Protein AF-M7ZVC8-F1 (afdb_monomer_lite)

pLDDT: mean 71.66, std 10.81, range [39.72, 91.25]

Secondary structure (DSSP, 8-state):
-HHHHHHHHHHHHHHHHHHHHTTHHHHHHHHHHH-TT-HHHHHHHHHHHHHHHHHHHHHHHHHHHHT-HHHHHHHHHHHHHHHHHHHHHH--S---HHHHHHHHHHHHHHHHHHHHHHHHHHHHHHHHHHHHHS--

Organism: Triticum urartu (NCBI:txid4572)

InterPro domains:
  IPR030182 Purine permease, plant [PF16913] (1-122)
  IPR030182 Purine permease, plant [PTHR31376] (1-127)

Sequence (136 aa):
MEMQLVMGFFATAFCTVGMIVNNDFQAISREAQTFELGEARYYTVLVWSAILWQFFFLGAVGVIFCVHTLFAGILIAVFIPVTEVLAVIFLHEKFTSEKGVALALSLWGLASYSYGEYSEAKAAKKKAALDAQASD

Structure (mmCIF, N/CA/C/O backbone):
data_AF-M7ZVC8-F1
#
_entry.id   AF-M7ZVC8-F1
#
loop_
_atom_site.group_PDB
_atom_site.id
_atom_site.type_symbol
_atom_site.label_atom_id
_atom_site.label_alt_id
_atom_site.label_comp_id
_atom_site.label_asym_id
_atom_site.label_entity_id
_atom_site.label_seq_id
_atom_site.pdbx_PDB_ins_code
_atom_site.Cartn_x
_atom_site.Cartn_y
_atom_site.Cartn_z
_atom_site.occupancy
_atom_site.B_iso_or_equiv
_atom_site.auth_seq_id
_atom_site.auth_comp_id
_atom_site.auth_asym_id
_atom_site.auth_atom_id
_atom_site.pdbx_PDB_model_num
ATOM 1 N N . MET A 1 1 ? -4.789 -1.266 -20.939 1.00 59.31 1 MET A N 1
ATOM 2 C CA . MET A 1 1 ? -5.986 -0.879 -20.157 1.00 59.31 1 MET A CA 1
ATOM 3 C C . MET A 1 1 ? -6.979 -2.027 -20.011 1.00 59.31 1 MET A C 1
ATOM 5 O O . MET A 1 1 ? -7.371 -2.298 -18.888 1.00 59.31 1 MET A O 1
ATOM 9 N N . GLU A 1 2 ? -7.323 -2.751 -21.080 1.00 68.31 2 GLU A N 1
ATOM 10 C CA . GLU A 1 2 ? -8.286 -3.870 -21.018 1.00 68.31 2 GLU A CA 1
ATOM 11 C C . GLU A 1 2 ? -7.890 -4.973 -20.022 1.00 68.31 2 GLU A C 1
ATOM 13 O O . GLU A 1 2 ? -8.674 -5.310 -19.145 1.00 68.31 2 GLU A O 1
ATOM 18 N N . MET A 1 3 ? -6.640 -5.448 -20.061 1.00 74.31 3 MET A N 1
ATOM 19 C CA . MET A 1 3 ? -6.129 -6.468 -19.124 1.00 74.31 3 MET A CA 1
ATOM 20 C C . MET A 1 3 ? -6.247 -6.057 -17.647 1.00 74.31 3 MET A C 1
ATOM 22 O O . MET A 1 3 ? -6.524 -6.887 -16.788 1.00 74.31 3 MET A O 1
ATOM 26 N N . GLN A 1 4 ? -6.071 -4.770 -17.343 1.00 68.19 4 GLN A N 1
ATOM 27 C CA . GLN A 1 4 ? -6.145 -4.270 -15.975 1.00 68.19 4 GLN A CA 1
ATOM 28 C C . GLN A 1 4 ? -7.581 -4.050 -15.505 1.00 68.19 4 GLN A C 1
ATOM 30 O O . GLN A 1 4 ? -7.874 -4.256 -14.331 1.00 68.19 4 GLN A O 1
ATOM 35 N N . LEU A 1 5 ? -8.480 -3.668 -16.415 1.00 78.12 5 LEU A N 1
ATOM 36 C CA . LEU A 1 5 ? -9.910 -3.595 -16.129 1.00 78.12 5 LEU A CA 1
ATOM 37 C C . LEU A 1 5 ? -10.446 -5.000 -15.836 1.00 78.12 5 LEU A C 1
ATOM 39 O O . LEU A 1 5 ? -11.116 -5.201 -14.831 1.00 78.12 5 LEU A O 1
ATOM 43 N N . VAL A 1 6 ? -10.065 -5.985 -16.652 1.00 83.25 6 VAL A N 1
ATOM 44 C CA . VAL A 1 6 ? -10.426 -7.392 -16.448 1.00 83.25 6 VAL A CA 1
ATOM 45 C C . VAL A 1 6 ? -9.874 -7.911 -15.118 1.00 83.25 6 VAL A C 1
ATOM 47 O O . VAL A 1 6 ? -10.638 -8.421 -14.303 1.00 83.25 6 VAL A O 1
ATOM 50 N N . MET A 1 7 ? -8.578 -7.723 -14.848 1.00 80.06 7 MET A N 1
ATOM 51 C CA . MET A 1 7 ? -7.969 -8.118 -13.572 1.00 80.06 7 MET A CA 1
ATOM 52 C C . MET A 1 7 ? -8.652 -7.434 -12.381 1.00 80.06 7 MET A C 1
ATOM 54 O O . MET A 1 7 ? -8.973 -8.101 -11.402 1.00 80.06 7 MET A O 1
ATOM 58 N N . GLY A 1 8 ? -8.912 -6.127 -12.477 1.00 82.44 8 GLY A N 1
ATOM 59 C CA . GLY A 1 8 ? -9.605 -5.362 -11.445 1.00 82.44 8 GLY A CA 1
ATOM 60 C C . GLY A 1 8 ? -11.021 -5.875 -11.202 1.00 82.44 8 GLY A C 1
ATOM 61 O O . GLY A 1 8 ? -11.395 -6.087 -10.058 1.00 82.44 8 GLY A O 1
ATOM 62 N N . PHE A 1 9 ? -11.778 -6.164 -12.260 1.00 85.44 9 PHE A N 1
ATOM 63 C CA . PHE A 1 9 ? -13.134 -6.700 -12.160 1.00 85.44 9 PHE A CA 1
ATOM 64 C C . PHE A 1 9 ? -13.164 -8.061 -11.458 1.00 85.44 9 PHE A C 1
ATOM 66 O O . PHE A 1 9 ? -13.937 -8.251 -10.519 1.00 85.44 9 PHE A O 1
ATOM 73 N N . PHE A 1 10 ? -12.299 -8.992 -11.869 1.00 88.94 10 PHE A N 1
ATOM 74 C CA . PHE A 1 10 ? -12.209 -10.306 -11.231 1.00 88.94 10 PHE A CA 1
ATOM 75 C C . PHE A 1 10 ? -11.721 -10.211 -9.785 1.00 88.94 10 PHE A C 1
ATOM 77 O O . PHE A 1 10 ? -12.271 -10.890 -8.920 1.00 88.94 10 PHE A O 1
ATOM 84 N N . ALA A 1 11 ? -10.742 -9.348 -9.504 1.00 84.50 11 ALA A N 1
ATOM 85 C CA . ALA A 1 11 ? -10.269 -9.101 -8.148 1.00 84.50 11 ALA A CA 1
ATOM 86 C C . ALA A 1 11 ? -11.381 -8.519 -7.266 1.00 84.50 11 ALA A C 1
ATOM 88 O O . ALA A 1 11 ? -11.604 -9.017 -6.169 1.00 84.50 11 ALA A O 1
ATOM 89 N N . THR A 1 12 ? -12.131 -7.525 -7.751 1.00 86.31 12 THR A N 1
ATOM 90 C CA . THR A 1 12 ? -13.274 -6.963 -7.022 1.00 86.31 12 THR A CA 1
ATOM 91 C C . THR A 1 12 ? -14.336 -8.024 -6.780 1.00 86.31 12 THR A C 1
ATOM 93 O O . THR A 1 12 ? -14.755 -8.182 -5.641 1.00 86.31 12 THR A O 1
ATOM 96 N N . ALA A 1 13 ? -14.725 -8.797 -7.797 1.00 90.31 13 ALA A N 1
ATOM 97 C CA . ALA A 1 13 ? -15.706 -9.867 -7.639 1.00 90.31 13 ALA A CA 1
ATOM 98 C C . ALA A 1 13 ? -15.252 -10.903 -6.598 1.00 90.31 13 ALA A C 1
ATOM 100 O O . ALA A 1 13 ? -16.025 -11.270 -5.715 1.00 90.31 13 ALA A O 1
ATOM 101 N N . PHE A 1 14 ? -13.988 -11.325 -6.653 1.00 91.25 14 PHE A N 1
ATOM 102 C CA . PHE A 1 14 ? -13.409 -12.254 -5.687 1.00 91.25 14 PHE A CA 1
ATOM 103 C C . PHE A 1 14 ? -13.395 -11.676 -4.267 1.00 91.25 14 PHE A C 1
ATOM 105 O O . PHE 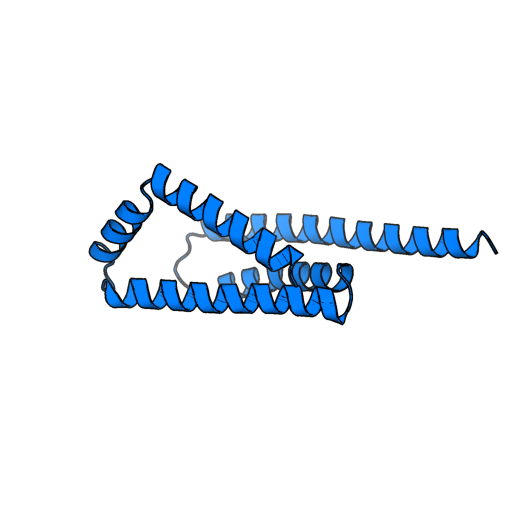A 1 14 ? -13.858 -12.336 -3.338 1.00 91.25 14 PHE A O 1
ATOM 112 N N . CYS A 1 15 ? -12.943 -10.431 -4.094 1.00 85.69 15 CYS A N 1
ATOM 113 C CA . CYS A 1 15 ? -12.960 -9.745 -2.803 1.00 85.69 15 CYS A CA 1
ATOM 114 C C . CYS A 1 15 ? -14.387 -9.580 -2.267 1.00 85.69 15 CYS A C 1
ATOM 116 O O . CYS A 1 15 ? -14.622 -9.808 -1.087 1.00 85.69 15 CYS A O 1
ATOM 118 N N . THR A 1 16 ? -15.358 -9.232 -3.116 1.00 86.94 16 THR A N 1
ATOM 119 C CA . THR A 1 16 ? -16.767 -9.120 -2.721 1.00 86.94 16 THR A CA 1
ATOM 120 C C . THR A 1 16 ? -17.315 -10.462 -2.254 1.00 86.94 16 THR A C 1
ATOM 122 O O . THR A 1 16 ? -17.936 -10.519 -1.197 1.00 86.94 16 THR A O 1
ATOM 125 N N . VAL A 1 17 ? -17.055 -11.550 -2.983 1.00 90.19 17 VAL A N 1
ATOM 126 C CA . VAL A 1 17 ? -17.464 -12.898 -2.563 1.00 90.19 17 VAL A CA 1
ATOM 127 C C . VAL A 1 17 ? -16.792 -13.283 -1.243 1.00 90.19 17 VAL A C 1
ATOM 129 O O . VAL A 1 17 ? -17.474 -13.768 -0.345 1.00 90.19 17 VAL A O 1
ATOM 132 N N . GLY A 1 18 ? -15.493 -13.009 -1.087 1.00 86.38 18 GLY A N 1
ATOM 133 C CA . GLY A 1 18 ? -14.759 -13.238 0.160 1.00 86.38 18 GLY A CA 1
ATOM 134 C C . GLY A 1 18 ? -15.373 -12.495 1.349 1.00 86.38 18 GLY A C 1
ATOM 135 O O . GLY A 1 18 ? -15.659 -13.116 2.369 1.00 86.38 18 GLY A O 1
ATOM 136 N N . MET A 1 19 ? -15.676 -11.205 1.183 1.00 84.62 19 MET A N 1
ATOM 137 C CA . MET A 1 19 ? -16.323 -10.387 2.215 1.00 84.62 19 MET A CA 1
ATOM 138 C C . MET A 1 19 ? -17.737 -10.871 2.561 1.00 84.62 19 MET A C 1
ATOM 140 O O . MET A 1 19 ? -18.138 -10.819 3.723 1.00 84.62 19 MET A O 1
ATOM 144 N N . ILE A 1 20 ? -18.506 -11.355 1.576 1.00 85.75 20 ILE A N 1
ATOM 145 C CA . ILE A 1 20 ? -19.839 -11.933 1.816 1.00 85.75 20 ILE A CA 1
ATOM 146 C C . ILE A 1 20 ? -19.718 -13.221 2.635 1.00 85.75 20 ILE A C 1
ATOM 148 O O . ILE A 1 20 ? -20.417 -13.375 3.633 1.00 85.75 20 ILE A O 1
ATOM 152 N N . VAL A 1 21 ? -18.823 -14.132 2.244 1.00 87.12 21 VAL A N 1
ATOM 153 C CA . VAL A 1 21 ? -18.616 -15.411 2.945 1.00 87.12 21 VAL A CA 1
ATOM 154 C C . VAL A 1 21 ? -18.119 -15.187 4.376 1.00 87.12 21 VAL A C 1
ATOM 156 O O . VAL A 1 21 ? -18.564 -15.872 5.295 1.00 87.12 21 VAL A O 1
ATOM 159 N N . ASN A 1 22 ? -17.240 -14.205 4.579 1.00 82.62 22 ASN A N 1
ATOM 160 C CA . ASN A 1 22 ? -16.671 -13.877 5.885 1.00 82.62 22 ASN A CA 1
ATOM 161 C C . ASN A 1 22 ? -17.596 -13.008 6.765 1.00 82.62 22 ASN A C 1
ATOM 163 O O . ASN A 1 22 ? -17.273 -12.729 7.914 1.00 82.62 22 ASN A O 1
ATOM 167 N N . ASN A 1 23 ? -18.772 -12.611 6.259 1.00 82.25 23 ASN A N 1
ATOM 168 C CA . ASN A 1 23 ? -19.709 -11.693 6.922 1.00 82.25 23 ASN A CA 1
ATOM 169 C C . ASN A 1 23 ? -19.094 -10.324 7.284 1.00 82.25 23 ASN A C 1
ATOM 171 O O . ASN A 1 23 ? -19.562 -9.647 8.205 1.00 82.25 23 ASN A O 1
ATOM 175 N N . ASP A 1 24 ? -18.096 -9.866 6.523 1.00 77.25 24 ASP A N 1
ATOM 176 C CA . ASP A 1 24 ? -17.393 -8.603 6.786 1.00 77.25 24 ASP A CA 1
ATOM 177 C C . ASP A 1 24 ? -18.340 -7.397 6.696 1.00 77.25 24 ASP A C 1
ATOM 179 O O . ASP A 1 24 ? -18.211 -6.444 7.456 1.00 77.25 24 ASP A O 1
ATOM 183 N N . PHE A 1 25 ? -19.375 -7.451 5.851 1.00 75.06 25 PHE A N 1
ATOM 184 C CA . PHE A 1 25 ? -20.398 -6.398 5.779 1.00 75.06 25 PHE A CA 1
ATOM 185 C C . PHE A 1 25 ? -21.172 -6.215 7.093 1.00 75.06 25 PHE A C 1
ATOM 187 O O . PHE A 1 25 ? -21.517 -5.091 7.465 1.00 75.06 25 PHE A O 1
ATOM 194 N N . GLN A 1 26 ? -21.424 -7.307 7.821 1.00 73.06 26 GLN A N 1
ATOM 195 C CA . GLN A 1 26 ? -22.073 -7.253 9.129 1.00 73.06 26 GLN A CA 1
ATOM 196 C C . GLN A 1 26 ? -21.099 -6.751 10.205 1.00 73.06 26 GLN A C 1
ATOM 198 O O . GLN A 1 26 ? -21.507 -6.010 11.101 1.00 73.06 26 GLN A O 1
ATOM 203 N N . ALA A 1 27 ? -19.815 -7.105 10.093 1.00 74.81 27 ALA A N 1
ATOM 204 C CA . ALA A 1 27 ? -18.762 -6.594 10.965 1.00 74.81 27 ALA A CA 1
ATOM 205 C C . ALA A 1 27 ? -18.570 -5.077 10.797 1.00 74.81 27 ALA A C 1
ATOM 207 O O . ALA A 1 27 ? -18.609 -4.358 11.790 1.00 74.81 27 ALA A O 1
ATOM 208 N N . ILE A 1 28 ? -18.498 -4.578 9.560 1.00 74.12 28 ILE A N 1
ATOM 209 C CA . ILE A 1 28 ? -18.361 -3.147 9.240 1.00 74.12 28 ILE A CA 1
ATOM 210 C C . ILE A 1 28 ? -19.538 -2.343 9.802 1.00 74.12 28 ILE A C 1
ATOM 212 O O . ILE A 1 28 ? -19.338 -1.299 10.419 1.00 74.12 28 ILE A O 1
ATOM 216 N N . SER A 1 29 ? -20.774 -2.833 9.646 1.00 71.56 29 SER A N 1
ATOM 217 C CA . SER A 1 29 ? -21.953 -2.156 10.205 1.00 71.56 29 SER A CA 1
ATOM 218 C C . SER A 1 29 ? -21.930 -2.119 11.739 1.00 71.56 29 SER A C 1
ATOM 220 O O . SER A 1 29 ? -22.281 -1.108 12.348 1.00 71.56 29 SER A O 1
ATOM 222 N N . ARG A 1 30 ? -21.466 -3.198 12.382 1.00 74.50 30 ARG A N 1
ATOM 223 C CA . ARG A 1 30 ? -21.319 -3.267 13.841 1.00 74.50 30 ARG A CA 1
ATOM 224 C C . ARG A 1 30 ? -20.207 -2.349 14.355 1.00 74.50 30 ARG A C 1
ATOM 226 O O . ARG A 1 30 ? -20.390 -1.685 15.375 1.00 74.50 30 ARG A O 1
ATOM 233 N N . GLU A 1 31 ? -19.071 -2.305 13.667 1.00 73.00 31 GLU A N 1
ATOM 234 C CA . GLU A 1 31 ? -17.953 -1.416 13.989 1.00 73.00 31 GLU A CA 1
ATOM 235 C C . GLU A 1 31 ? -18.348 0.049 13.840 1.00 73.00 31 GLU A C 1
ATOM 237 O O . GLU A 1 31 ? -18.063 0.840 14.734 1.00 73.00 31 GLU A O 1
ATOM 242 N N . ALA A 1 32 ? -19.083 0.398 12.781 1.00 71.12 32 ALA A N 1
ATOM 243 C CA . ALA A 1 32 ? -19.556 1.758 12.550 1.00 71.12 32 ALA A CA 1
ATOM 244 C C . ALA A 1 32 ? -20.507 2.252 13.661 1.00 71.12 32 ALA A C 1
ATOM 246 O O . ALA A 1 32 ? -20.409 3.405 14.078 1.00 71.12 32 ALA A O 1
ATOM 247 N N . GLN A 1 33 ? -21.375 1.377 14.189 1.00 68.25 33 GLN A N 1
ATOM 248 C CA . GLN A 1 33 ? -22.264 1.690 15.321 1.00 68.25 33 GLN A CA 1
ATOM 249 C C . GLN A 1 33 ? -21.532 1.796 16.664 1.00 68.25 33 GLN A C 1
ATOM 251 O O . GLN A 1 33 ? -21.977 2.512 17.558 1.00 68.25 33 GLN A O 1
ATOM 256 N N . THR A 1 34 ? -20.417 1.080 16.815 1.00 69.31 34 THR A N 1
ATOM 257 C CA . THR A 1 34 ? -19.614 1.072 18.050 1.00 69.31 34 THR A CA 1
ATOM 258 C C . THR A 1 34 ? -18.492 2.122 18.003 1.00 69.31 34 THR A C 1
ATOM 260 O O . THR A 1 34 ? -17.751 2.290 18.967 1.00 69.31 34 THR A O 1
ATOM 263 N N . PHE A 1 35 ? -18.352 2.846 16.888 1.00 68.62 35 PHE A N 1
ATOM 264 C CA . PHE A 1 35 ? -17.285 3.816 16.684 1.00 68.62 35 PHE A CA 1
ATOM 265 C C . PHE A 1 35 ? -17.532 5.081 17.518 1.00 68.62 35 PHE A C 1
ATOM 267 O O . PHE A 1 35 ? -18.451 5.853 17.243 1.00 68.62 35 PHE A O 1
ATOM 274 N N . GLU A 1 36 ? -16.677 5.330 18.515 1.00 60.41 36 GLU A N 1
ATOM 275 C CA . GLU A 1 36 ? -16.822 6.433 19.486 1.00 60.41 36 GLU A CA 1
ATOM 276 C C . GLU A 1 36 ? -16.884 7.833 18.842 1.00 60.41 36 GLU A C 1
ATOM 278 O O . GLU A 1 36 ? -17.448 8.765 19.410 1.00 60.41 36 GLU A O 1
ATOM 283 N N . LEU A 1 37 ? -16.334 7.987 17.632 1.00 62.34 37 LEU A N 1
ATOM 284 C CA . LEU A 1 37 ? -16.308 9.241 16.863 1.00 62.34 37 LEU A CA 1
ATOM 285 C C . LEU A 1 37 ? -17.538 9.449 15.954 1.00 62.34 37 LEU A C 1
ATOM 287 O O . LEU A 1 37 ? -17.628 10.484 15.286 1.00 62.34 37 LEU A O 1
ATOM 291 N N . GLY A 1 38 ? -18.469 8.490 15.931 1.00 72.06 38 GLY A N 1
ATOM 292 C CA . GLY A 1 38 ? -19.718 8.530 15.173 1.00 72.06 38 GLY A CA 1
ATOM 293 C C . GLY A 1 38 ? -19.662 7.824 13.813 1.00 72.06 38 GLY A C 1
ATOM 294 O O . GLY A 1 38 ? -18.696 7.938 13.054 1.00 72.06 38 GLY A O 1
ATOM 295 N N . GLU A 1 39 ? -20.764 7.153 13.478 1.00 74.94 39 GLU A N 1
ATOM 296 C CA . GLU A 1 39 ? -20.953 6.341 12.268 1.00 74.94 39 GLU A CA 1
ATOM 297 C C . GLU A 1 39 ? -20.646 7.112 10.966 1.00 74.94 39 GLU A C 1
ATOM 299 O O . GLU A 1 39 ? -19.938 6.623 10.085 1.00 74.94 39 GLU A O 1
ATOM 304 N N . ALA A 1 40 ? -21.087 8.372 10.864 1.00 76.38 40 ALA A N 1
ATOM 305 C CA . ALA A 1 40 ? -20.856 9.201 9.678 1.00 76.38 40 ALA A CA 1
ATOM 306 C C . ALA A 1 40 ? -19.365 9.498 9.425 1.00 76.38 40 ALA A C 1
ATOM 308 O O . ALA A 1 40 ? -18.924 9.566 8.273 1.00 76.38 40 ALA A O 1
ATOM 309 N N . ARG A 1 41 ? -18.564 9.663 10.488 1.00 74.62 41 ARG A N 1
ATOM 310 C CA . ARG A 1 41 ? -17.120 9.913 10.357 1.00 74.62 41 ARG A CA 1
ATOM 311 C C . ARG A 1 41 ? -16.378 8.648 9.952 1.00 74.62 41 ARG A C 1
ATOM 313 O O . ARG A 1 41 ? -15.472 8.743 9.129 1.00 74.62 41 ARG A O 1
ATOM 320 N N . TYR A 1 42 ? -16.794 7.493 10.467 1.00 80.06 42 TYR A N 1
ATOM 321 C CA . TYR A 1 42 ? -16.247 6.196 10.073 1.00 80.06 42 TYR A CA 1
ATOM 322 C C . TYR A 1 42 ? -16.425 5.957 8.568 1.00 80.06 42 TYR A C 1
ATOM 324 O O . TYR A 1 42 ? -15.437 5.768 7.858 1.00 80.06 42 TYR A O 1
ATOM 332 N N . TYR A 1 43 ? -17.648 6.105 8.044 1.00 81.12 43 TYR A N 1
ATOM 333 C CA . TYR A 1 43 ? -17.878 5.984 6.601 1.00 81.12 43 TYR A CA 1
ATOM 334 C C . TYR A 1 43 ? -17.124 7.041 5.796 1.00 81.12 43 TYR A C 1
ATOM 336 O O . TYR A 1 43 ? -16.561 6.718 4.756 1.00 81.12 43 TYR A O 1
ATOM 344 N N . THR A 1 44 ? -17.053 8.286 6.276 1.00 81.75 44 THR A N 1
ATOM 345 C CA . THR A 1 44 ? -16.291 9.339 5.587 1.00 81.75 44 THR A CA 1
ATOM 346 C C . THR A 1 44 ? -14.817 8.959 5.446 1.00 81.75 44 THR A C 1
ATOM 348 O O . THR A 1 44 ? -14.266 9.075 4.355 1.00 81.75 44 THR A O 1
ATOM 351 N N . VAL A 1 45 ? -14.183 8.460 6.514 1.00 84.19 45 VAL A N 1
ATOM 352 C CA . VAL A 1 45 ? -12.779 8.016 6.483 1.00 84.19 45 VAL A CA 1
ATOM 353 C C . VAL A 1 45 ? -12.602 6.816 5.558 1.00 84.19 45 VAL A C 1
ATOM 355 O O . VAL A 1 45 ? -11.655 6.809 4.772 1.00 84.19 45 VAL A O 1
ATOM 358 N N . LEU A 1 46 ? -13.509 5.835 5.594 1.00 84.25 46 LEU A N 1
ATOM 359 C CA . LEU A 1 46 ? -13.465 4.684 4.689 1.00 84.25 46 LEU A CA 1
ATOM 360 C C . LEU A 1 46 ? -13.573 5.107 3.220 1.00 84.25 46 LEU A C 1
ATOM 362 O O . LEU A 1 46 ? -12.757 4.691 2.401 1.00 84.25 46 LEU A O 1
ATOM 366 N N . VAL A 1 47 ? -14.537 5.971 2.890 1.00 87.31 47 VAL A N 1
ATOM 367 C CA . VAL A 1 47 ? -14.740 6.480 1.526 1.00 87.31 47 VAL A CA 1
ATOM 368 C C . VAL A 1 47 ? -13.519 7.270 1.063 1.00 87.31 47 VAL A C 1
ATOM 370 O 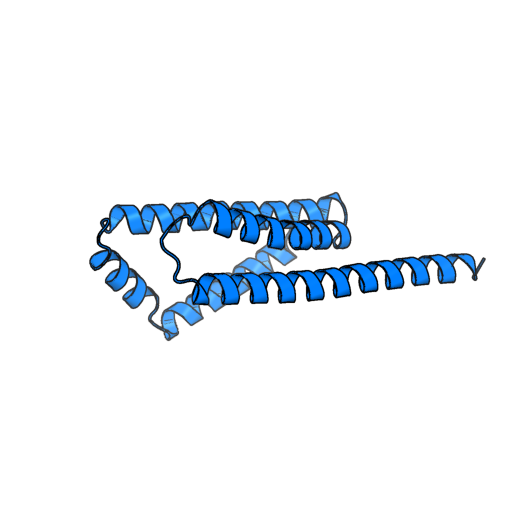O . VAL A 1 47 ? -13.015 7.038 -0.035 1.00 87.31 47 VAL A O 1
ATOM 373 N N . TRP A 1 48 ? -12.997 8.167 1.902 1.00 85.88 48 TRP A N 1
ATOM 374 C CA . TRP A 1 48 ? -11.812 8.955 1.562 1.00 85.88 48 TRP A CA 1
ATOM 375 C C . TRP A 1 48 ? -10.570 8.080 1.377 1.00 85.88 48 TRP A C 1
ATOM 377 O O . TRP A 1 48 ? -9.803 8.283 0.436 1.00 85.88 48 TRP A O 1
ATOM 387 N N . SER A 1 49 ? -10.405 7.062 2.224 1.00 83.62 49 SER A N 1
ATOM 388 C CA . SER A 1 49 ? -9.313 6.092 2.108 1.00 83.62 49 SER A CA 1
ATOM 389 C C . SER A 1 49 ? -9.429 5.289 0.816 1.00 83.62 49 SER A C 1
ATOM 391 O O . SER A 1 49 ? -8.439 5.153 0.103 1.00 83.62 49 SER A O 1
ATOM 393 N N . ALA A 1 50 ? -10.631 4.831 0.453 1.00 85.12 50 ALA A N 1
ATOM 394 C CA . ALA A 1 50 ? -10.869 4.126 -0.804 1.00 85.12 50 ALA A CA 1
ATOM 395 C C . ALA A 1 50 ? -10.538 4.997 -2.027 1.00 85.12 50 ALA A C 1
ATOM 397 O O . ALA A 1 50 ? -9.905 4.519 -2.966 1.00 85.12 50 ALA A O 1
ATOM 398 N N . ILE A 1 51 ? -10.900 6.285 -2.006 1.00 89.31 51 ILE A N 1
ATOM 399 C CA . ILE A 1 51 ? -10.560 7.233 -3.077 1.00 89.31 51 ILE A CA 1
ATOM 400 C C . ILE A 1 51 ? -9.040 7.397 -3.195 1.00 89.31 51 ILE A C 1
ATOM 402 O O . ILE A 1 51 ? -8.495 7.270 -4.292 1.00 89.31 51 ILE A O 1
ATOM 406 N N . LEU A 1 52 ? -8.346 7.649 -2.080 1.00 86.25 52 LEU A N 1
ATOM 407 C CA . LEU A 1 52 ? -6.886 7.793 -2.055 1.00 86.25 52 LEU A CA 1
ATOM 408 C C . LEU A 1 52 ? -6.184 6.533 -2.570 1.00 86.25 52 LEU A C 1
ATOM 410 O O . LEU A 1 52 ? -5.262 6.622 -3.382 1.00 86.25 52 LEU A O 1
ATOM 414 N N . TRP A 1 53 ? -6.665 5.365 -2.148 1.00 80.94 53 TRP A N 1
ATOM 415 C CA . TRP A 1 53 ? -6.174 4.072 -2.606 1.00 80.94 53 TRP A CA 1
ATOM 416 C C . TRP A 1 53 ? -6.367 3.921 -4.117 1.00 80.94 53 TRP A C 1
ATOM 418 O O . TRP A 1 53 ? -5.425 3.604 -4.838 1.00 80.94 53 TRP A O 1
ATOM 428 N N . GLN A 1 54 ? -7.548 4.254 -4.641 1.00 80.94 54 GLN A N 1
ATOM 429 C CA . GLN A 1 54 ? -7.822 4.180 -6.075 1.00 80.94 54 GLN A CA 1
ATOM 430 C C . GLN A 1 54 ? -6.911 5.109 -6.897 1.00 80.94 54 GLN A C 1
ATOM 432 O O . GLN A 1 54 ? -6.404 4.705 -7.947 1.00 80.94 54 GLN A O 1
ATOM 437 N N . PHE A 1 55 ? -6.653 6.328 -6.412 1.00 82.38 55 PHE A N 1
ATOM 438 C CA . PHE A 1 55 ? -5.699 7.258 -7.026 1.00 82.38 55 PHE A CA 1
ATOM 439 C C . PHE A 1 55 ? -4.266 6.721 -7.003 1.00 82.38 55 PHE A C 1
ATOM 441 O O . PHE A 1 55 ? -3.560 6.846 -8.002 1.00 82.38 55 PHE A O 1
ATOM 448 N N . PHE A 1 56 ? -3.843 6.092 -5.904 1.00 80.62 56 PHE A N 1
ATOM 449 C CA . PHE A 1 56 ? -2.525 5.467 -5.808 1.00 80.62 56 PHE A CA 1
ATOM 450 C C . PHE A 1 56 ? -2.358 4.338 -6.833 1.00 80.62 56 PHE A C 1
ATOM 452 O O . PHE A 1 56 ? -1.367 4.313 -7.563 1.00 80.62 56 PHE A O 1
ATOM 459 N N . PHE A 1 57 ? -3.354 3.455 -6.963 1.00 76.38 57 PHE A N 1
ATOM 460 C CA . PHE A 1 57 ? -3.339 2.385 -7.966 1.00 76.38 57 PHE A CA 1
ATOM 461 C C . PHE A 1 57 ? -3.317 2.933 -9.396 1.00 76.38 57 PHE A C 1
ATOM 463 O O . PHE A 1 57 ? -2.542 2.454 -10.225 1.00 76.38 57 PHE A O 1
ATOM 470 N N . LEU A 1 58 ? -4.113 3.966 -9.689 1.00 81.94 58 LEU A N 1
ATOM 471 C CA . LEU A 1 58 ? -4.073 4.651 -10.984 1.00 81.94 58 LEU A CA 1
ATOM 472 C C . LEU A 1 58 ? -2.712 5.304 -11.253 1.00 81.94 58 LEU A C 1
ATOM 474 O O . LEU A 1 58 ? -2.203 5.203 -12.367 1.00 81.94 58 LEU A O 1
ATOM 478 N N . GLY A 1 59 ? -2.100 5.924 -10.243 1.00 80.31 59 GLY A N 1
ATOM 479 C CA . GLY A 1 59 ? -0.769 6.522 -10.332 1.00 80.31 59 GLY A CA 1
ATOM 480 C C . GLY A 1 59 ? 0.315 5.483 -10.612 1.00 80.31 59 GLY A C 1
ATOM 481 O O . GLY A 1 59 ? 1.083 5.643 -11.559 1.00 80.31 59 GLY A O 1
ATOM 482 N N . ALA A 1 60 ? 0.337 4.383 -9.855 1.00 76.31 60 ALA A N 1
ATOM 483 C CA . ALA A 1 60 ? 1.280 3.282 -10.053 1.00 76.31 60 ALA A CA 1
ATOM 484 C C . ALA A 1 60 ? 1.188 2.717 -11.477 1.00 76.31 60 ALA A C 1
ATOM 486 O O . ALA A 1 60 ? 2.193 2.530 -12.159 1.00 76.31 60 ALA A O 1
ATOM 487 N N . VAL A 1 61 ? -0.032 2.524 -11.965 1.00 77.19 61 VAL A N 1
ATOM 488 C CA . VAL A 1 61 ? -0.298 2.022 -13.314 1.00 77.19 61 VAL A CA 1
ATOM 489 C C . VAL A 1 61 ? 0.105 3.030 -14.382 1.00 77.19 61 VAL A C 1
ATOM 491 O O . VAL A 1 61 ? 0.729 2.649 -15.370 1.00 77.19 61 VAL A O 1
ATOM 494 N N . GLY A 1 62 ? -0.191 4.313 -14.178 1.00 78.31 62 GLY A N 1
ATOM 495 C CA . GLY A 1 62 ? 0.245 5.384 -15.070 1.00 78.31 62 GLY A CA 1
ATOM 496 C C . GLY A 1 62 ? 1.767 5.414 -15.222 1.00 78.31 62 GLY A C 1
ATOM 497 O O . GLY A 1 62 ? 2.273 5.518 -16.336 1.00 78.31 62 GLY A O 1
ATOM 498 N N . VAL A 1 63 ? 2.508 5.225 -14.126 1.00 76.69 63 VAL A N 1
ATOM 499 C CA . VAL A 1 63 ? 3.976 5.133 -14.147 1.00 76.69 63 VAL A CA 1
ATOM 500 C C . VAL A 1 63 ? 4.460 3.896 -14.915 1.00 76.69 63 VAL A C 1
ATOM 502 O O . VAL A 1 63 ? 5.408 4.005 -15.696 1.00 76.69 63 VAL A O 1
ATOM 505 N N . ILE A 1 64 ? 3.813 2.735 -14.735 1.00 78.94 64 ILE A N 1
ATOM 506 C CA . ILE A 1 64 ? 4.149 1.500 -15.469 1.00 78.94 64 ILE A CA 1
ATOM 507 C C . ILE A 1 64 ? 3.995 1.711 -16.979 1.00 78.94 64 ILE A C 1
ATOM 509 O O . ILE A 1 64 ? 4.888 1.332 -17.736 1.00 78.94 64 ILE A O 1
ATOM 513 N N . PHE A 1 65 ? 2.890 2.328 -17.410 1.00 69.38 65 PHE A N 1
ATOM 514 C CA . PHE A 1 65 ? 2.598 2.555 -18.828 1.00 69.38 65 PHE A CA 1
ATOM 515 C C . PHE A 1 65 ? 3.450 3.666 -19.461 1.00 69.38 65 PHE A C 1
ATOM 517 O O . PHE A 1 65 ? 3.812 3.538 -20.628 1.00 69.38 65 PHE A O 1
ATOM 524 N N . CYS A 1 66 ? 3.774 4.739 -18.730 1.00 75.06 66 CYS A N 1
ATOM 525 C CA . CYS A 1 66 ? 4.515 5.881 -19.283 1.00 75.06 66 CYS A CA 1
ATOM 526 C C . CYS A 1 66 ? 6.038 5.698 -19.309 1.00 75.06 66 CYS A C 1
ATOM 528 O O . CYS A 1 66 ? 6.694 6.314 -20.145 1.00 75.06 66 CYS A O 1
ATOM 530 N N . VAL A 1 67 ? 6.613 4.917 -18.386 1.00 74.94 67 VAL A N 1
ATOM 531 C CA . VAL A 1 67 ? 8.075 4.794 -18.250 1.00 74.94 67 VAL A CA 1
ATOM 532 C C . VAL A 1 67 ? 8.523 3.360 -18.506 1.00 74.94 67 VAL A C 1
ATOM 534 O O . VAL A 1 67 ? 8.981 3.043 -19.600 1.00 74.94 67 VAL A O 1
ATOM 537 N N . HIS A 1 68 ? 8.425 2.498 -17.491 1.00 69.31 68 HIS A N 1
ATOM 538 C CA . HIS A 1 68 ? 8.689 1.061 -17.559 1.00 69.31 68 HIS A CA 1
ATOM 539 C C . HIS A 1 68 ? 8.369 0.420 -16.199 1.00 69.31 68 HIS A C 1
ATOM 541 O O . HIS A 1 68 ? 8.530 1.062 -15.156 1.00 69.31 68 HIS A O 1
ATOM 547 N N . THR A 1 69 ? 8.029 -0.871 -16.174 1.00 73.81 69 THR A N 1
ATOM 548 C CA . THR A 1 69 ? 7.673 -1.612 -14.947 1.00 73.81 69 THR A CA 1
ATOM 549 C C . THR A 1 69 ? 8.758 -1.553 -13.865 1.00 73.81 69 THR A C 1
ATOM 551 O O . THR A 1 69 ? 8.448 -1.428 -12.684 1.00 73.81 69 THR A O 1
ATOM 554 N N . LEU A 1 70 ? 10.041 -1.555 -14.254 1.00 74.31 70 LEU A N 1
ATOM 555 C CA . LEU A 1 70 ? 11.159 -1.444 -13.305 1.00 74.31 70 LEU A CA 1
ATOM 556 C C . LEU A 1 70 ? 11.176 -0.103 -12.560 1.00 74.31 70 LEU A C 1
ATOM 558 O O . LEU A 1 70 ? 11.517 -0.062 -11.383 1.00 74.31 70 LEU A O 1
ATOM 562 N N . PHE A 1 71 ? 10.815 0.995 -13.226 1.00 72.44 71 PHE A N 1
ATOM 563 C CA . PHE A 1 71 ? 10.787 2.314 -12.593 1.00 72.44 71 PHE A CA 1
ATOM 564 C C . PHE A 1 71 ? 9.605 2.442 -11.625 1.00 72.44 71 PHE A C 1
ATOM 566 O O . PHE A 1 71 ? 9.763 2.980 -10.532 1.00 72.44 71 PHE A O 1
ATOM 573 N N . ALA A 1 72 ? 8.451 1.867 -11.978 1.00 75.00 72 ALA A N 1
ATOM 574 C CA . ALA A 1 72 ? 7.310 1.769 -11.073 1.00 75.00 72 ALA A 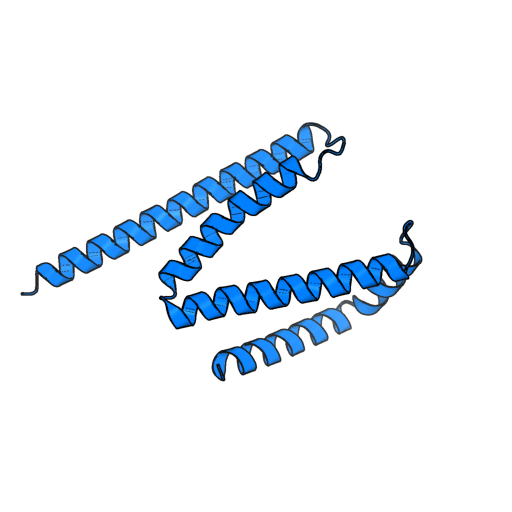CA 1
ATOM 575 C C . ALA A 1 72 ? 7.632 0.946 -9.815 1.00 75.00 72 ALA A C 1
ATOM 577 O O . ALA A 1 72 ? 7.296 1.369 -8.713 1.00 75.00 72 ALA A O 1
ATOM 578 N N . GLY A 1 73 ? 8.343 -0.178 -9.966 1.00 74.25 73 GLY A N 1
ATOM 579 C CA . GLY A 1 73 ? 8.803 -0.990 -8.837 1.00 74.25 73 GLY A CA 1
ATOM 580 C C . GLY A 1 73 ? 9.740 -0.227 -7.897 1.00 74.25 73 GLY A C 1
ATOM 581 O O . GLY A 1 73 ? 9.545 -0.259 -6.687 1.00 74.25 73 GLY A O 1
ATOM 582 N N . ILE A 1 74 ? 10.701 0.532 -8.440 1.00 75.50 74 ILE A N 1
ATOM 583 C CA . ILE A 1 74 ? 11.600 1.379 -7.633 1.00 75.50 74 ILE A CA 1
ATOM 584 C C . ILE A 1 74 ? 10.812 2.470 -6.898 1.00 75.50 74 ILE A C 1
ATOM 586 O O . ILE A 1 74 ? 11.068 2.714 -5.722 1.00 75.50 74 ILE A O 1
ATOM 590 N N . LEU A 1 75 ? 9.846 3.115 -7.559 1.00 77.38 75 LEU A N 1
ATOM 591 C CA . LEU A 1 75 ? 9.008 4.127 -6.915 1.00 77.38 75 LEU A CA 1
ATOM 592 C C . LEU A 1 75 ? 8.193 3.533 -5.765 1.00 77.38 75 LEU A C 1
ATOM 594 O O . LEU A 1 75 ? 8.213 4.096 -4.676 1.00 77.38 75 LEU A O 1
ATOM 598 N N . ILE A 1 76 ? 7.541 2.384 -5.965 1.00 76.50 76 ILE A N 1
ATOM 599 C CA . ILE A 1 76 ? 6.796 1.695 -4.900 1.00 76.50 76 ILE A CA 1
ATOM 600 C C . ILE A 1 76 ? 7.739 1.307 -3.750 1.00 76.50 76 ILE A C 1
ATOM 602 O O . ILE A 1 76 ? 7.425 1.577 -2.593 1.00 76.50 76 ILE A O 1
ATOM 606 N N . ALA A 1 77 ? 8.923 0.769 -4.053 1.00 75.12 77 ALA A N 1
ATOM 607 C CA . ALA A 1 77 ? 9.923 0.406 -3.050 1.00 75.12 77 ALA A CA 1
ATOM 608 C C . ALA A 1 77 ? 10.436 1.609 -2.240 1.00 75.12 77 ALA A C 1
ATOM 610 O O . ALA A 1 77 ? 10.762 1.453 -1.070 1.00 75.12 77 ALA A O 1
ATOM 611 N N . VAL A 1 78 ? 10.491 2.809 -2.831 1.00 75.75 78 VAL A N 1
ATOM 612 C CA . VAL A 1 78 ? 10.828 4.056 -2.121 1.00 75.75 78 VAL A CA 1
ATOM 613 C C . VAL A 1 78 ? 9.633 4.597 -1.333 1.00 75.75 78 VAL A C 1
ATOM 615 O O . VAL A 1 78 ? 9.822 5.135 -0.244 1.00 75.75 78 VAL A O 1
ATOM 618 N N . PHE A 1 79 ? 8.405 4.439 -1.835 1.00 75.38 79 PHE A N 1
ATOM 619 C CA . PHE A 1 79 ? 7.200 4.871 -1.122 1.00 75.38 79 PHE A CA 1
ATOM 620 C C . PHE A 1 79 ? 7.003 4.116 0.195 1.00 75.38 79 PHE A C 1
ATOM 622 O O . PHE A 1 79 ? 6.624 4.754 1.169 1.00 75.38 79 PHE A O 1
ATOM 629 N N . ILE A 1 80 ? 7.331 2.819 0.255 1.00 76.44 80 ILE A N 1
ATOM 630 C CA . ILE A 1 80 ? 7.206 1.990 1.469 1.00 76.44 80 ILE A CA 1
ATOM 631 C C . ILE A 1 80 ? 7.932 2.600 2.689 1.00 76.44 80 ILE A C 1
ATOM 633 O O . ILE A 1 80 ? 7.258 2.953 3.657 1.00 76.44 80 ILE A O 1
ATOM 637 N N . PRO A 1 81 ? 9.263 2.808 2.692 1.00 70.50 81 PRO A N 1
ATOM 638 C CA . PRO A 1 81 ? 9.956 3.387 3.842 1.00 70.50 81 PRO A CA 1
ATOM 639 C C . PRO A 1 81 ? 9.526 4.832 4.120 1.00 70.50 81 PRO A C 1
ATOM 641 O O . PRO A 1 81 ? 9.526 5.256 5.272 1.00 70.50 81 PRO A O 1
ATOM 644 N N . VAL A 1 82 ? 9.122 5.594 3.096 1.00 77.81 82 VAL A N 1
ATOM 645 C CA . VAL A 1 82 ? 8.597 6.955 3.283 1.00 77.81 82 VAL A CA 1
ATOM 646 C C . VAL A 1 82 ? 7.278 6.932 4.056 1.00 77.81 82 VAL A C 1
ATOM 648 O O . VAL A 1 82 ? 7.126 7.704 5.001 1.00 77.81 82 VAL A O 1
ATOM 651 N N . THR A 1 83 ? 6.342 6.042 3.707 1.00 73.56 83 THR A N 1
ATOM 652 C CA . THR A 1 83 ? 5.074 5.891 4.438 1.00 73.56 83 THR A CA 1
ATOM 653 C C . THR A 1 83 ? 5.285 5.423 5.871 1.00 73.56 83 THR A C 1
ATOM 655 O O . THR A 1 83 ? 4.614 5.923 6.769 1.00 73.56 83 THR A O 1
ATOM 658 N N . GLU A 1 84 ? 6.258 4.546 6.109 1.00 71.19 84 GLU A N 1
ATOM 659 C CA . GLU A 1 84 ? 6.604 4.084 7.455 1.00 71.19 84 GLU A CA 1
ATOM 660 C C . GLU A 1 84 ? 7.183 5.214 8.325 1.00 71.19 84 GLU A C 1
ATOM 662 O O . GLU A 1 84 ? 6.754 5.415 9.459 1.00 71.19 84 GLU A O 1
ATOM 667 N N . VAL A 1 85 ? 8.110 6.019 7.789 1.00 75.06 85 VAL A N 1
ATOM 668 C CA . VAL A 1 85 ? 8.646 7.196 8.499 1.00 75.06 85 VAL A CA 1
ATOM 669 C C . VAL A 1 85 ? 7.535 8.205 8.791 1.00 75.06 85 VAL A C 1
ATOM 671 O O . VAL A 1 85 ? 7.475 8.764 9.887 1.00 75.06 85 VAL A O 1
ATOM 674 N N . LEU A 1 86 ? 6.629 8.425 7.836 1.00 73.44 86 LEU A N 1
ATOM 675 C CA . LEU A 1 86 ? 5.497 9.325 8.026 1.00 73.44 86 LEU A CA 1
ATOM 676 C C . LEU A 1 86 ? 4.549 8.806 9.114 1.00 73.44 86 LEU A C 1
ATOM 678 O O . LEU A 1 86 ? 4.090 9.602 9.929 1.00 73.44 86 LEU A O 1
ATOM 682 N N . ALA A 1 87 ? 4.318 7.491 9.180 1.00 68.44 87 ALA A N 1
ATOM 683 C CA . ALA A 1 87 ? 3.544 6.856 10.242 1.00 68.44 87 ALA A CA 1
ATOM 684 C C . ALA A 1 87 ? 4.196 7.055 11.620 1.00 68.44 87 ALA A C 1
ATOM 686 O O . ALA A 1 87 ? 3.502 7.433 12.562 1.00 68.44 87 ALA A O 1
ATOM 687 N N . VAL A 1 88 ? 5.522 6.900 11.729 1.00 67.06 88 VAL A N 1
ATOM 688 C CA . VAL A 1 88 ? 6.275 7.165 12.972 1.00 67.06 88 VAL A CA 1
ATOM 689 C C . VAL A 1 88 ? 6.126 8.620 13.430 1.00 67.06 88 VAL A C 1
ATOM 691 O O . VAL A 1 88 ? 5.983 8.876 14.623 1.00 67.06 88 VAL A O 1
ATOM 694 N N . ILE A 1 89 ? 6.153 9.579 12.500 1.00 72.25 89 ILE A N 1
ATOM 695 C CA . ILE A 1 89 ? 6.073 11.012 12.820 1.00 72.25 89 ILE A CA 1
ATOM 696 C C . ILE A 1 89 ? 4.637 11.441 13.166 1.00 72.25 89 ILE A C 1
ATOM 698 O O . ILE A 1 89 ? 4.439 12.197 14.115 1.00 72.25 89 ILE A O 1
ATOM 702 N N . PHE A 1 90 ? 3.632 11.000 12.401 1.00 65.25 90 PHE A N 1
ATOM 703 C CA . PHE A 1 90 ? 2.240 11.436 12.577 1.00 65.25 90 PHE A CA 1
ATOM 704 C C . PHE A 1 90 ? 1.546 10.770 13.759 1.00 65.25 90 PHE A C 1
ATOM 706 O O . PHE A 1 90 ? 0.743 11.407 14.440 1.00 65.25 90 PHE A O 1
ATOM 713 N N . LEU A 1 91 ? 1.840 9.495 14.011 1.00 62.97 91 LEU A N 1
ATOM 714 C CA . LEU A 1 91 ? 1.180 8.706 15.044 1.00 62.97 91 LEU A CA 1
ATOM 715 C C . LEU A 1 91 ? 1.814 8.943 16.421 1.00 62.97 91 LEU A C 1
ATOM 717 O O . LEU A 1 91 ? 2.003 8.006 17.184 1.00 62.97 91 LEU A O 1
ATOM 721 N N . HIS A 1 92 ? 2.125 10.205 16.733 1.00 56.34 92 HIS A N 1
ATOM 722 C CA . HIS A 1 92 ? 2.782 10.739 17.936 1.00 56.34 92 HIS A CA 1
ATOM 723 C C . HIS A 1 92 ? 1.999 10.486 19.256 1.00 56.34 92 HIS A C 1
ATOM 725 O O . HIS A 1 92 ? 2.041 11.280 20.196 1.00 56.34 92 HIS A O 1
ATOM 731 N N . GLU A 1 93 ? 1.232 9.400 19.321 1.00 44.28 93 GLU A N 1
ATOM 732 C CA . GLU A 1 93 ? 0.607 8.826 20.499 1.00 44.28 93 GLU A CA 1
ATOM 733 C C . GLU A 1 93 ? 1.624 8.084 21.375 1.00 44.28 93 GLU A C 1
ATOM 735 O O . GLU A 1 93 ? 2.706 7.695 20.936 1.00 44.28 93 GLU A O 1
ATOM 740 N N . LYS A 1 94 ? 1.246 7.857 22.640 1.00 45.38 94 LYS A N 1
ATOM 741 C CA . LYS A 1 94 ? 1.993 7.074 23.637 1.00 45.38 94 LYS A CA 1
ATOM 742 C C . LYS A 1 94 ? 2.116 5.602 23.213 1.00 45.38 94 LYS A C 1
ATOM 744 O O . LYS A 1 94 ? 1.485 4.718 23.786 1.00 45.38 94 LYS A O 1
ATOM 749 N N . PHE A 1 95 ? 2.935 5.319 22.213 1.00 54.00 95 PHE A N 1
ATOM 750 C CA . PHE A 1 95 ? 3.341 3.968 21.868 1.00 54.00 95 PHE A CA 1
ATOM 751 C C . PHE A 1 95 ? 4.281 3.463 22.961 1.00 54.00 95 PHE A C 1
ATOM 753 O O . PHE A 1 95 ? 5.394 3.960 23.111 1.00 54.00 95 PHE A O 1
ATOM 760 N N . THR A 1 96 ? 3.835 2.484 23.751 1.00 59.00 96 THR A N 1
ATOM 761 C CA . THR A 1 96 ? 4.717 1.718 24.639 1.00 59.00 96 THR A CA 1
ATOM 762 C C . THR A 1 96 ? 5.959 1.294 23.854 1.00 59.00 96 THR A C 1
ATOM 764 O O . THR A 1 96 ? 5.823 0.791 22.736 1.00 59.00 96 THR A O 1
ATOM 767 N N . SER A 1 97 ? 7.154 1.505 24.417 1.00 59.72 97 SER A N 1
ATOM 768 C CA . SER A 1 97 ? 8.450 1.348 23.736 1.00 59.72 97 SER A CA 1
ATOM 769 C C . SER A 1 97 ? 8.597 0.027 22.968 1.00 59.72 97 SER A C 1
ATOM 771 O O . SER A 1 97 ? 9.262 -0.026 21.940 1.00 59.72 97 SER A O 1
ATOM 773 N N . GLU A 1 98 ? 7.918 -1.027 23.414 1.00 61.44 98 GLU A N 1
ATOM 774 C CA . GLU A 1 98 ? 7.881 -2.354 22.793 1.00 61.44 98 GLU A CA 1
ATOM 775 C C . GLU A 1 98 ? 7.243 -2.349 21.390 1.00 61.44 98 GLU A C 1
ATOM 777 O O . GLU A 1 98 ? 7.763 -2.983 20.473 1.00 61.44 98 GLU A O 1
A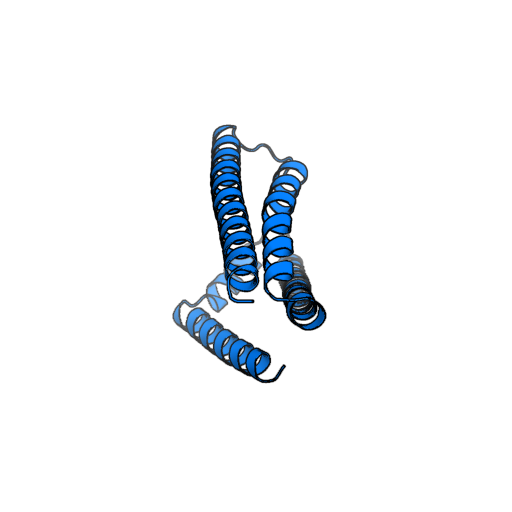TOM 782 N N . LYS A 1 99 ? 6.161 -1.585 21.180 1.00 59.50 99 LYS A N 1
ATOM 783 C CA . LYS A 1 99 ? 5.500 -1.451 19.870 1.00 59.50 99 LYS A CA 1
ATOM 784 C C . LYS A 1 99 ? 6.334 -0.615 18.898 1.00 59.50 99 LYS A C 1
ATOM 786 O O . LYS A 1 99 ? 6.352 -0.907 17.708 1.00 59.50 99 LYS A O 1
ATOM 791 N N . GLY A 1 100 ? 7.062 0.379 19.414 1.00 68.25 100 GLY A N 1
ATOM 792 C CA . GLY A 1 100 ? 8.003 1.179 18.627 1.00 68.25 100 GLY A CA 1
ATOM 793 C C . GLY A 1 100 ? 9.224 0.374 18.175 1.00 68.25 100 GLY A C 1
ATOM 794 O O . GLY A 1 100 ? 9.632 0.481 17.024 1.00 68.25 100 GLY A O 1
ATOM 795 N N . VAL A 1 101 ? 9.769 -0.487 19.042 1.00 68.50 101 VAL A N 1
ATOM 796 C CA . VAL A 1 101 ? 10.884 -1.385 18.690 1.00 68.50 101 VAL A CA 1
ATOM 797 C C . VAL A 1 101 ? 10.443 -2.455 17.691 1.00 68.50 101 VAL A C 1
ATOM 799 O O . VAL A 1 101 ? 11.175 -2.726 16.743 1.00 68.50 101 VAL A O 1
ATOM 802 N N . ALA A 1 102 ? 9.243 -3.023 17.849 1.00 67.12 102 ALA A N 1
ATOM 803 C CA . ALA A 1 102 ? 8.678 -3.947 16.867 1.00 67.12 102 ALA A CA 1
ATOM 804 C C . ALA A 1 102 ? 8.511 -3.277 15.493 1.00 67.12 102 ALA A C 1
ATOM 806 O O . ALA A 1 102 ? 8.915 -3.854 14.487 1.00 67.12 102 ALA A O 1
ATOM 807 N N . LEU A 1 103 ? 8.004 -2.039 15.471 1.00 68.19 103 LEU A N 1
ATOM 808 C CA . LEU A 1 103 ? 7.829 -1.252 14.252 1.00 68.19 103 LEU A CA 1
ATOM 809 C C . LEU A 1 103 ? 9.176 -0.867 13.615 1.00 68.19 103 LEU A C 1
ATOM 811 O O . LEU A 1 103 ? 9.336 -0.945 12.401 1.00 68.19 103 LEU A O 1
ATOM 815 N N . ALA A 1 104 ? 10.187 -0.534 14.421 1.00 70.06 104 ALA A N 1
ATOM 816 C CA . ALA A 1 104 ? 11.545 -0.267 13.949 1.00 70.06 104 ALA A CA 1
ATOM 817 C C . ALA A 1 104 ? 12.235 -1.524 13.388 1.00 70.06 104 ALA A C 1
ATOM 819 O O . ALA A 1 104 ? 12.944 -1.440 12.387 1.00 70.06 104 ALA A O 1
ATOM 820 N N . LEU A 1 105 ? 12.020 -2.694 13.998 1.00 71.06 105 LEU A N 1
ATOM 821 C CA . LEU A 1 105 ? 12.545 -3.970 13.508 1.00 71.06 105 LEU A CA 1
ATOM 822 C C . LEU A 1 105 ? 11.849 -4.423 12.223 1.00 71.06 105 LEU A C 1
ATOM 824 O O . LEU A 1 105 ? 12.526 -4.923 11.326 1.00 71.06 105 LEU A O 1
ATOM 828 N N . SER A 1 106 ? 10.535 -4.217 12.093 1.00 63.75 106 SER A N 1
ATOM 829 C CA . SER A 1 106 ? 9.834 -4.470 10.831 1.00 63.75 106 SER A CA 1
ATOM 830 C C . SER A 1 106 ? 10.302 -3.514 9.735 1.00 63.75 106 SER A C 1
ATOM 832 O O . SER A 1 106 ? 10.583 -3.964 8.628 1.00 63.75 106 SER A O 1
ATOM 834 N N . LEU A 1 107 ? 10.500 -2.232 10.056 1.00 65.25 107 LEU A N 1
ATOM 835 C CA . LEU A 1 107 ? 11.118 -1.239 9.171 1.00 65.25 107 LEU A CA 1
ATOM 836 C C . LEU A 1 107 ? 12.521 -1.657 8.723 1.00 65.25 107 LEU A C 1
ATOM 838 O O . LEU A 1 107 ? 12.840 -1.591 7.539 1.00 65.25 107 LEU A O 1
ATOM 842 N N . TRP A 1 108 ? 13.355 -2.116 9.656 1.00 70.69 108 TRP A N 1
ATOM 843 C CA . TRP A 1 108 ? 14.707 -2.587 9.370 1.00 70.69 108 TRP A CA 1
ATOM 844 C C . TRP A 1 108 ? 14.701 -3.833 8.479 1.00 70.69 108 TRP A C 1
ATOM 846 O O . TRP A 1 108 ? 15.461 -3.909 7.513 1.00 70.69 108 TRP A O 1
ATOM 856 N N . GLY A 1 109 ? 13.812 -4.789 8.761 1.00 72.38 109 GLY A N 1
ATOM 857 C CA . GLY A 1 109 ? 13.628 -5.990 7.949 1.00 72.38 109 GLY A CA 1
ATOM 858 C C . GLY A 1 109 ? 13.166 -5.666 6.528 1.00 72.38 109 GLY A C 1
ATOM 859 O O . GLY A 1 109 ? 13.752 -6.157 5.564 1.00 72.38 109 GLY A O 1
ATOM 860 N N . LEU A 1 110 ? 12.177 -4.780 6.383 1.00 65.88 110 LEU A N 1
ATOM 861 C CA . LEU A 1 110 ? 11.653 -4.356 5.082 1.00 65.88 110 LEU A CA 1
ATOM 862 C C . LEU A 1 110 ? 12.668 -3.523 4.295 1.00 65.88 110 LEU A C 1
ATOM 864 O O . LEU A 1 110 ? 12.808 -3.715 3.086 1.00 65.88 110 LEU A O 1
ATOM 868 N N . ALA A 1 111 ? 13.426 -2.653 4.964 1.00 66.06 111 ALA A N 1
ATOM 869 C CA . ALA A 1 111 ? 14.514 -1.902 4.348 1.00 66.06 111 ALA A CA 1
ATOM 870 C C . ALA A 1 111 ? 15.643 -2.829 3.875 1.00 66.06 111 ALA A C 1
ATOM 872 O O . ALA A 1 111 ? 16.153 -2.658 2.769 1.00 66.06 111 ALA A O 1
ATOM 873 N N . SER A 1 112 ? 16.007 -3.839 4.671 1.00 72.00 112 SER A N 1
ATOM 874 C CA . SER A 1 112 ? 17.043 -4.811 4.311 1.00 72.00 112 SER A CA 1
ATOM 875 C C . SER A 1 112 ? 16.616 -5.694 3.134 1.00 72.00 112 SER A C 1
ATOM 877 O O . SER A 1 112 ? 17.395 -5.878 2.199 1.00 72.00 112 SER A O 1
ATOM 879 N N . TYR A 1 113 ? 15.362 -6.155 3.123 1.00 67.25 113 TYR A N 1
ATOM 880 C CA . TYR A 1 113 ? 14.793 -6.915 2.009 1.00 67.25 113 TYR A CA 1
ATOM 881 C C . TYR A 1 113 ? 14.723 -6.083 0.721 1.00 67.25 113 TYR A C 1
ATOM 883 O O . TYR A 1 113 ? 15.210 -6.513 -0.323 1.00 67.25 113 TYR A O 1
ATOM 891 N N . SER A 1 114 ? 14.215 -4.850 0.809 1.00 64.19 114 SER A N 1
ATOM 892 C CA . SER A 1 114 ? 14.103 -3.945 -0.344 1.00 64.19 114 SER A CA 1
ATOM 893 C C . SER A 1 114 ? 15.474 -3.543 -0.898 1.00 64.19 114 SER A C 1
ATOM 895 O O . SER A 1 114 ? 15.645 -3.415 -2.109 1.00 64.19 114 SER A O 1
ATOM 897 N N . TYR A 1 115 ? 16.478 -3.371 -0.031 1.00 64.31 115 TYR A N 1
ATOM 898 C CA . TYR A 1 115 ? 17.860 -3.129 -0.451 1.00 64.31 115 TYR A CA 1
ATOM 899 C C . TYR A 1 115 ? 18.470 -4.356 -1.145 1.00 64.31 115 TYR A C 1
ATOM 901 O O . TYR A 1 115 ? 19.183 -4.204 -2.139 1.00 64.31 115 TYR A O 1
ATOM 909 N N . GLY A 1 116 ? 18.155 -5.561 -0.660 1.00 66.94 116 GLY A N 1
ATOM 910 C CA . GLY A 1 116 ? 18.512 -6.830 -1.294 1.00 66.94 116 GLY A CA 1
ATOM 911 C C . GLY A 1 116 ? 17.936 -6.947 -2.705 1.00 66.94 116 GLY A C 1
ATOM 912 O O . GLY A 1 116 ? 18.702 -7.055 -3.661 1.00 66.94 116 GLY A O 1
ATOM 913 N N . GLU A 1 117 ? 16.616 -6.810 -2.855 1.00 63.94 117 GLU A N 1
ATOM 914 C CA . GLU A 1 117 ? 15.953 -6.861 -4.166 1.00 63.94 117 GLU A CA 1
ATOM 915 C C . GLU A 1 117 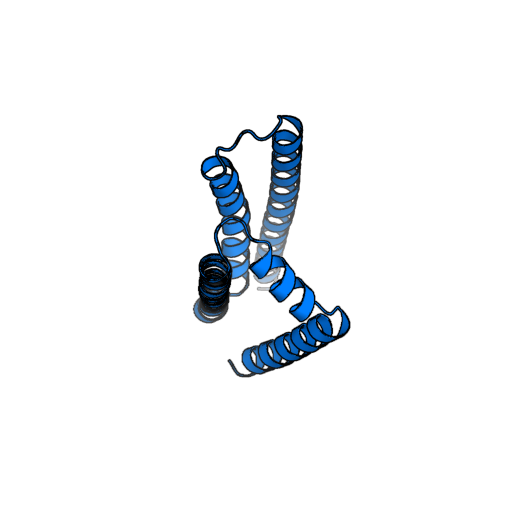? 16.429 -5.753 -5.112 1.00 63.94 117 GLU A C 1
ATOM 917 O O . GLU A 1 117 ? 16.649 -6.004 -6.295 1.00 63.94 117 GLU A O 1
ATOM 922 N N . TYR A 1 118 ? 16.658 -4.532 -4.619 1.00 62.16 118 TYR A N 1
ATOM 923 C CA . TYR A 1 118 ? 17.194 -3.447 -5.444 1.00 62.16 118 TYR A CA 1
ATOM 924 C C . TYR A 1 118 ? 18.628 -3.730 -5.916 1.00 62.16 118 TYR A C 1
ATOM 926 O O . TYR A 1 118 ? 18.976 -3.450 -7.067 1.00 62.16 118 TYR A O 1
ATOM 934 N N . SER A 1 119 ? 19.468 -4.300 -5.049 1.00 59.84 119 SER A N 1
ATOM 935 C CA . SER A 1 119 ? 20.839 -4.692 -5.384 1.00 59.84 119 SER A CA 1
ATOM 936 C C . SER A 1 119 ? 20.863 -5.836 -6.402 1.00 59.84 119 SER A C 1
ATOM 938 O O . SER A 1 119 ? 21.586 -5.754 -7.399 1.00 59.84 119 SER A O 1
ATOM 940 N N . GLU A 1 120 ? 20.020 -6.856 -6.218 1.00 63.97 120 GLU A N 1
ATOM 941 C CA . GLU A 1 120 ? 19.886 -7.976 -7.153 1.00 63.97 120 GLU A CA 1
ATOM 942 C C . GLU A 1 120 ? 19.298 -7.537 -8.497 1.00 63.97 120 GLU A C 1
ATOM 944 O O . GLU A 1 120 ? 19.853 -7.868 -9.546 1.00 63.97 120 G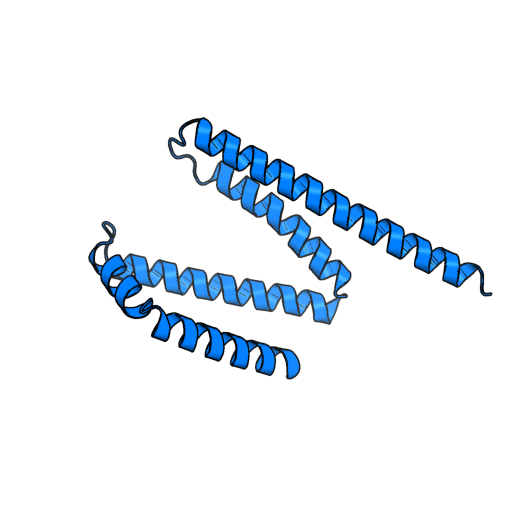LU A O 1
ATOM 949 N N . ALA A 1 121 ? 18.258 -6.700 -8.498 1.00 59.88 121 ALA A N 1
ATOM 950 C CA . ALA A 1 121 ? 17.688 -6.133 -9.717 1.00 59.88 121 ALA A CA 1
ATOM 951 C C . ALA A 1 121 ? 18.723 -5.305 -10.495 1.00 59.88 121 ALA A C 1
ATOM 953 O O . ALA A 1 121 ? 18.782 -5.364 -11.726 1.00 59.88 121 ALA A O 1
ATOM 954 N N . LYS A 1 122 ? 19.588 -4.561 -9.794 1.00 58.91 122 LYS A N 1
ATOM 955 C CA . LYS A 1 122 ? 20.672 -3.778 -10.402 1.00 58.91 122 LYS A CA 1
ATOM 956 C C . LYS A 1 122 ? 21.807 -4.667 -10.923 1.00 58.91 122 LYS A C 1
ATOM 958 O O . LYS A 1 122 ? 22.350 -4.383 -11.992 1.00 58.91 122 LYS A O 1
ATOM 963 N N . ALA A 1 123 ? 22.140 -5.748 -10.219 1.00 59.81 123 ALA A N 1
ATOM 964 C CA . ALA A 1 123 ? 23.127 -6.736 -10.651 1.00 59.81 123 ALA A CA 1
ATOM 965 C C . ALA A 1 123 ? 22.653 -7.516 -11.890 1.00 59.81 123 ALA A C 1
ATOM 967 O O . ALA A 1 123 ? 23.414 -7.660 -12.848 1.00 59.81 123 ALA A O 1
ATOM 968 N N . ALA A 1 124 ? 21.382 -7.924 -11.926 1.00 59.28 124 ALA A N 1
ATOM 969 C CA . ALA A 1 124 ? 20.759 -8.578 -13.074 1.00 59.28 124 ALA A CA 1
ATOM 970 C C . ALA A 1 124 ? 20.729 -7.660 -14.307 1.00 59.28 124 ALA A C 1
ATOM 972 O O . ALA A 1 124 ? 21.109 -8.078 -15.401 1.00 59.28 124 ALA A O 1
ATOM 973 N N . LYS A 1 125 ? 20.381 -6.377 -14.128 1.00 59.12 125 LYS A N 1
ATOM 974 C CA . LYS A 1 125 ? 20.422 -5.373 -15.207 1.00 59.12 125 LYS A CA 1
ATOM 975 C C . LYS A 1 125 ? 21.833 -5.147 -15.752 1.00 59.12 125 LYS A C 1
ATOM 977 O O . LYS A 1 125 ? 22.009 -4.986 -16.955 1.00 59.12 125 LYS A O 1
ATOM 982 N N . LYS A 1 126 ? 22.843 -5.137 -14.874 1.00 58.69 126 LYS A N 1
ATOM 983 C CA . LYS A 1 126 ? 24.251 -4.968 -15.260 1.00 58.69 126 LYS A CA 1
ATOM 984 C C . LYS A 1 126 ? 24.784 -6.190 -16.013 1.00 58.69 126 LYS A C 1
ATOM 986 O O . LYS A 1 126 ? 25.515 -6.020 -16.981 1.00 58.69 126 LYS A O 1
ATOM 991 N N . LYS A 1 127 ? 24.392 -7.398 -15.601 1.00 58.44 127 LYS A N 1
ATOM 992 C CA . LYS A 1 127 ? 24.758 -8.652 -16.271 1.00 58.44 127 LYS A CA 1
ATOM 993 C C . LYS A 1 127 ? 24.146 -8.746 -17.674 1.00 58.44 127 LYS A C 1
ATOM 995 O O . LYS A 1 127 ? 24.875 -8.982 -18.625 1.00 58.44 127 LYS A O 1
ATOM 1000 N N . ALA A 1 128 ? 22.863 -8.410 -17.822 1.00 58.00 128 ALA A N 1
ATOM 1001 C CA . ALA A 1 128 ? 22.197 -8.365 -19.127 1.00 58.00 128 ALA A CA 1
ATOM 1002 C C . ALA A 1 128 ? 22.826 -7.346 -20.104 1.00 58.00 128 ALA A C 1
ATOM 1004 O O . ALA A 1 128 ? 22.868 -7.591 -21.305 1.00 58.00 128 ALA A O 1
ATOM 1005 N N . ALA A 1 129 ? 23.343 -6.218 -19.602 1.00 55.12 129 ALA A N 1
ATOM 1006 C CA . ALA A 1 129 ? 24.041 -5.224 -20.424 1.00 55.12 129 ALA A CA 1
ATOM 1007 C C . ALA A 1 129 ? 25.454 -5.669 -20.853 1.00 55.12 129 ALA A C 1
ATOM 1009 O O . ALA A 1 129 ? 25.895 -5.321 -21.943 1.00 55.12 129 ALA A O 1
ATOM 1010 N N . LEU A 1 130 ? 26.149 -6.445 -20.014 1.00 57.47 130 LEU A N 1
ATOM 1011 C CA . LEU A 1 130 ? 27.458 -7.032 -20.328 1.00 57.47 130 LEU A CA 1
ATOM 1012 C C . LEU A 1 130 ? 27.341 -8.178 -21.343 1.00 57.47 130 LEU A C 1
ATOM 1014 O O . LEU A 1 130 ? 28.146 -8.249 -22.265 1.00 57.47 130 LEU A O 1
ATOM 1018 N N . ASP A 1 131 ? 26.311 -9.019 -21.224 1.00 54.75 131 ASP A N 1
ATOM 1019 C CA . ASP A 1 131 ? 26.064 -10.120 -22.164 1.00 54.75 131 ASP A CA 1
ATOM 1020 C C . ASP A 1 131 ? 25.643 -9.600 -23.558 1.00 54.75 131 ASP A C 1
ATOM 1022 O O . ASP A 1 131 ? 26.019 -10.178 -24.576 1.00 54.75 131 ASP A O 1
ATOM 1026 N N . ALA A 1 132 ? 24.944 -8.458 -23.623 1.00 51.31 132 ALA A N 1
ATOM 1027 C CA . ALA A 1 132 ? 24.600 -7.780 -24.878 1.00 51.31 132 ALA A CA 1
ATOM 1028 C C . ALA A 1 132 ? 25.799 -7.097 -25.568 1.00 51.31 132 ALA A C 1
ATOM 1030 O O . ALA A 1 132 ? 25.764 -6.901 -26.776 1.00 51.31 132 ALA A O 1
ATOM 1031 N N . GLN A 1 133 ? 26.857 -6.749 -24.824 1.00 50.47 133 GLN A N 1
ATOM 1032 C CA . GLN A 1 133 ? 28.110 -6.212 -25.379 1.00 50.47 133 GLN A CA 1
ATOM 1033 C C . GLN A 1 133 ? 29.119 -7.300 -25.776 1.00 50.47 133 GLN A C 1
ATOM 1035 O O . GLN A 1 133 ? 30.097 -6.991 -26.445 1.00 50.47 133 GLN A O 1
ATOM 1040 N N . ALA A 1 134 ? 28.909 -8.552 -25.361 1.00 49.47 134 ALA A N 1
ATOM 1041 C CA . ALA A 1 134 ? 29.796 -9.679 -25.660 1.00 49.47 134 ALA A CA 1
ATOM 1042 C C . ALA A 1 134 ? 29.336 -10.536 -26.860 1.00 49.47 134 ALA A C 1
ATOM 1044 O O . ALA A 1 134 ? 30.021 -11.494 -27.211 1.00 49.47 134 ALA A O 1
ATOM 1045 N N . SER A 1 135 ? 28.180 -10.225 -27.461 1.00 42.41 135 SER A N 1
ATOM 1046 C CA . SER A 1 135 ? 27.659 -10.863 -28.688 1.00 42.41 135 SER A CA 1
ATOM 1047 C C . SER A 1 135 ? 27.743 -9.972 -29.940 1.00 42.41 135 SER A C 1
ATOM 1049 O O . SER A 1 135 ? 27.142 -10.332 -30.952 1.00 42.41 135 SER A O 1
ATOM 1051 N N . ASP A 1 136 ? 28.460 -8.842 -29.876 1.00 39.72 136 ASP A N 1
ATOM 1052 C CA . ASP A 1 136 ? 28.838 -8.024 -31.046 1.00 39.72 136 ASP A CA 1
ATOM 1053 C C . ASP A 1 136 ? 30.289 -8.330 -31.454 1.00 39.72 136 ASP A C 1
ATOM 1055 O O . ASP A 1 136 ? 31.185 -8.197 -30.583 1.00 39.72 136 ASP A O 1
#

Radius of gyration: 20.71 Å; chains: 1; bounding box: 52×27×56 Å

Foldseek 3Di:
DVVVVVVVVVVVVVVVVVCVVVVVVVVLVVCLVVPPVHNVVSVVVVVVVVVVVVVVVVVLVVCCVPPHNVVSLVVVLVVVLVVLVVCVVPVPDPDDVVVVVVSVVVSVVSNVVSVVVVVVVVVVVVVVVVVVVVVD